Protein AF-A0A352PQI4-F1 (afdb_monomer_lite)

Secondary structure (DSSP, 8-state):
-HHHHHHHHHHHHHHHHHHHHHHHHHIIIIII-S--THHHHHHHHHHHHHHHHHHHS---HHHH-

Structure (mmCIF, N/CA/C/O backbone):
data_AF-A0A352PQI4-F1
#
_entry.id   AF-A0A352PQI4-F1
#
loop_
_atom_site.group_PDB
_atom_site.id
_atom_site.type_symbol
_atom_site.label_atom_id
_atom_site.label_alt_id
_atom_site.label_comp_id
_atom_site.label_asym_id
_atom_site.label_entity_id
_atom_site.label_seq_id
_atom_site.pdbx_PDB_ins_code
_atom_site.Cartn_x
_atom_site.Cartn_y
_atom_site.Cartn_z
_atom_site.occupancy
_atom_site.B_iso_or_equiv
_atom_site.auth_seq_id
_atom_site.auth_comp_id
_atom_site.auth_asym_id
_atom_site.auth_atom_id
_atom_site.pdbx_PDB_model_num
ATOM 1 N N . MET A 1 1 ? -10.233 -4.762 22.961 1.00 65.50 1 MET A N 1
ATOM 2 C CA . MET A 1 1 ? -9.579 -5.810 22.144 1.00 65.50 1 MET A CA 1
ATOM 3 C C . MET A 1 1 ? -9.887 -5.711 20.660 1.00 65.50 1 MET A C 1
ATOM 5 O O . MET A 1 1 ? -8.996 -5.991 19.873 1.00 65.50 1 MET A O 1
ATOM 9 N N . GLU A 1 2 ? -11.082 -5.267 20.272 1.00 86.81 2 GLU A N 1
ATOM 10 C CA . GLU A 1 2 ? -11.444 -5.051 18.865 1.00 86.81 2 GLU A CA 1
ATOM 11 C C . GLU A 1 2 ? -10.496 -4.081 18.132 1.00 86.81 2 GLU A C 1
ATOM 13 O O . GLU A 1 2 ? -9.919 -4.445 17.113 1.00 86.81 2 GLU A O 1
ATOM 18 N N . LEU A 1 3 ? -10.239 -2.897 18.707 1.00 92.56 3 LEU A N 1
ATOM 19 C CA . LEU A 1 3 ? -9.356 -1.887 18.107 1.00 92.56 3 LEU A CA 1
ATOM 20 C C . LEU A 1 3 ? -7.944 -2.425 17.822 1.00 92.56 3 LEU A C 1
ATOM 22 O O . LEU A 1 3 ? -7.367 -2.132 16.783 1.00 92.56 3 LEU A O 1
ATOM 26 N N . PHE A 1 4 ? -7.386 -3.229 18.733 1.00 95.06 4 PHE A N 1
ATOM 27 C CA . PHE A 1 4 ? -6.056 -3.812 18.546 1.00 95.06 4 PHE A CA 1
ATOM 28 C C . PHE A 1 4 ? -6.032 -4.769 17.348 1.00 95.06 4 PHE A C 1
ATOM 30 O O . PHE A 1 4 ? -5.162 -4.642 16.491 1.00 95.06 4 PHE A O 1
ATOM 37 N N . LEU A 1 5 ? -7.018 -5.670 17.243 1.00 93.50 5 LEU A N 1
ATOM 38 C CA . LEU A 1 5 ? -7.146 -6.557 16.082 1.00 93.50 5 LEU A CA 1
ATOM 39 C C . LEU A 1 5 ? -7.315 -5.754 14.787 1.00 93.50 5 LEU A C 1
ATOM 41 O O . LEU A 1 5 ? -6.628 -6.032 13.809 1.00 93.50 5 LEU A O 1
ATOM 45 N N . GLN A 1 6 ? -8.171 -4.731 14.786 1.00 91.12 6 GLN A N 1
ATOM 46 C CA . GLN A 1 6 ? -8.388 -3.877 13.619 1.00 91.12 6 GLN A CA 1
ATOM 47 C C . GLN A 1 6 ? -7.092 -3.200 13.153 1.00 91.12 6 GLN A C 1
ATOM 49 O O . GLN A 1 6 ? -6.813 -3.170 11.956 1.00 91.12 6 GLN A O 1
ATOM 54 N N . GLN A 1 7 ? -6.269 -2.701 14.080 1.00 94.38 7 GLN A N 1
ATOM 55 C CA . GLN A 1 7 ? -4.983 -2.090 13.737 1.00 94.38 7 GLN A CA 1
ATOM 56 C C . GLN A 1 7 ? -3.968 -3.107 13.210 1.00 94.38 7 GLN A C 1
ATOM 58 O O . GLN A 1 7 ? -3.222 -2.786 12.288 1.00 94.38 7 GLN A O 1
ATOM 63 N N . VAL A 1 8 ? -3.965 -4.340 13.726 1.00 95.69 8 VAL A N 1
ATOM 64 C CA . VAL A 1 8 ? -3.136 -5.423 13.173 1.00 95.69 8 VAL A CA 1
ATOM 65 C C . VAL A 1 8 ? -3.540 -5.719 11.730 1.00 95.69 8 VAL A C 1
ATOM 67 O O . VAL A 1 8 ? -2.677 -5.745 10.857 1.00 95.69 8 VAL A O 1
ATOM 70 N N . PHE A 1 9 ? -4.838 -5.872 11.452 1.00 92.75 9 PHE A N 1
ATOM 71 C CA . PHE A 1 9 ? -5.323 -6.099 10.090 1.00 92.75 9 PHE A CA 1
ATOM 72 C C . PHE A 1 9 ? -4.986 -4.927 9.160 1.00 92.75 9 PHE A C 1
ATOM 74 O O . PHE A 1 9 ? -4.410 -5.148 8.096 1.00 92.75 9 PHE A O 1
ATOM 81 N N . ASN A 1 10 ? -5.245 -3.683 9.572 1.00 92.31 10 ASN A N 1
ATOM 82 C CA . ASN A 1 10 ? -4.877 -2.495 8.794 1.00 92.31 10 ASN A CA 1
ATOM 83 C C . ASN A 1 10 ? -3.365 -2.427 8.523 1.00 92.31 10 ASN A C 1
ATOM 85 O O . ASN A 1 10 ? -2.947 -2.104 7.412 1.00 92.31 10 ASN A O 1
ATOM 89 N N . GLY A 1 11 ? -2.542 -2.767 9.519 1.00 94.94 11 GLY A N 1
ATOM 90 C CA . GLY A 1 11 ? -1.089 -2.826 9.386 1.00 94.94 11 GLY A CA 1
ATOM 91 C C . GLY A 1 11 ? -0.634 -3.882 8.380 1.00 94.94 11 GLY A C 1
ATOM 92 O O . GLY A 1 11 ? 0.220 -3.594 7.545 1.00 94.94 11 GLY A O 1
ATOM 93 N N . VAL A 1 12 ? -1.237 -5.075 8.405 1.00 94.88 12 VAL A N 1
ATOM 94 C CA . VAL A 1 12 ? -0.971 -6.132 7.416 1.00 94.88 12 VAL A CA 1
ATOM 95 C C . VAL A 1 12 ? -1.385 -5.679 6.019 1.00 94.88 12 VAL A C 1
ATOM 97 O O . VAL A 1 12 ? -0.608 -5.825 5.085 1.00 94.88 12 VAL A O 1
ATOM 100 N N . MET A 1 13 ? -2.557 -5.067 5.866 1.00 92.38 13 MET A N 1
ATOM 101 C CA . MET A 1 13 ? -3.054 -4.607 4.567 1.00 92.38 13 MET A CA 1
ATOM 102 C C . MET A 1 13 ? -2.163 -3.525 3.943 1.00 92.38 13 MET A C 1
ATOM 104 O O . MET A 1 13 ? -1.762 -3.643 2.780 1.00 92.38 13 MET A O 1
ATOM 108 N N . LEU A 1 14 ? -1.766 -2.517 4.722 1.00 93.56 14 LEU A N 1
ATOM 109 C CA . LEU A 1 14 ? -0.813 -1.502 4.265 1.00 93.56 14 LEU A CA 1
ATOM 110 C C . LEU A 1 14 ? 0.570 -2.108 3.991 1.00 93.56 14 LEU A C 1
ATOM 112 O O . LEU A 1 14 ? 1.181 -1.817 2.963 1.00 93.56 14 LEU A O 1
ATOM 116 N N . GLY A 1 15 ? 1.046 -2.991 4.872 1.00 96.06 15 GLY A N 1
ATOM 117 C CA . GLY A 1 15 ? 2.335 -3.666 4.732 1.00 96.06 15 GLY A CA 1
ATOM 118 C C . GLY A 1 15 ? 2.423 -4.528 3.473 1.00 96.06 15 GLY A C 1
ATOM 119 O O . GLY A 1 15 ? 3.395 -4.422 2.730 1.00 96.06 15 GLY A O 1
ATOM 120 N N . SER A 1 16 ? 1.397 -5.330 3.183 1.00 92.75 16 SER A N 1
ATOM 121 C CA . SER A 1 16 ? 1.311 -6.149 1.969 1.00 92.75 16 SER A CA 1
ATOM 122 C C . SER A 1 16 ? 1.288 -5.292 0.706 1.00 92.75 16 SER A C 1
ATOM 124 O O . SER A 1 16 ? 1.975 -5.616 -0.262 1.00 92.75 16 SER A O 1
ATOM 126 N N . THR A 1 17 ? 0.565 -4.170 0.732 1.00 91.19 17 THR A N 1
ATOM 127 C CA . THR A 1 17 ? 0.530 -3.225 -0.392 1.00 91.19 17 THR A CA 1
ATOM 128 C C . THR A 1 17 ? 1.926 -2.662 -0.666 1.00 91.19 17 THR A C 1
ATOM 130 O O . THR A 1 17 ? 2.413 -2.733 -1.795 1.00 91.19 17 THR A O 1
ATOM 133 N N . TYR A 1 18 ? 2.625 -2.184 0.367 1.00 93.19 18 TYR A N 1
ATOM 134 C CA . TYR A 1 18 ? 3.992 -1.681 0.215 1.00 93.19 18 TYR A CA 1
ATOM 135 C C . TYR A 1 18 ? 4.990 -2.767 -0.186 1.00 93.19 18 TYR A C 1
ATOM 137 O O . TYR A 1 18 ? 5.876 -2.497 -0.995 1.00 93.19 18 TYR A O 1
ATOM 145 N N . ALA A 1 19 ? 4.840 -3.994 0.316 1.00 95.38 19 ALA A N 1
ATOM 146 C CA . ALA A 1 19 ? 5.700 -5.112 -0.053 1.00 95.38 19 ALA A CA 1
ATOM 147 C C . ALA A 1 19 ? 5.579 -5.453 -1.546 1.00 95.38 19 ALA A C 1
ATOM 149 O O . ALA A 1 19 ? 6.597 -5.589 -2.222 1.00 95.38 19 ALA A O 1
ATOM 150 N N . ILE A 1 20 ? 4.358 -5.530 -2.087 1.00 91.56 20 ILE A N 1
ATOM 151 C CA . ILE A 1 20 ? 4.129 -5.804 -3.515 1.00 91.56 20 ILE A CA 1
ATOM 152 C C . ILE A 1 20 ? 4.686 -4.673 -4.384 1.00 91.56 20 ILE A C 1
ATOM 154 O O . ILE A 1 20 ? 5.348 -4.943 -5.386 1.00 91.56 20 ILE A O 1
ATOM 158 N N . VAL A 1 21 ? 4.470 -3.414 -3.990 1.00 90.88 21 VAL A N 1
ATOM 159 C CA . VAL A 1 21 ? 5.022 -2.253 -4.707 1.00 90.88 21 VAL A CA 1
ATOM 160 C C . VAL A 1 21 ? 6.551 -2.294 -4.703 1.00 90.88 21 VAL A C 1
ATOM 162 O O . VAL A 1 21 ? 7.170 -2.152 -5.756 1.00 90.88 21 VAL A O 1
ATOM 165 N N . ALA A 1 22 ? 7.173 -2.553 -3.552 1.00 92.62 22 ALA A N 1
ATOM 166 C CA . ALA A 1 22 ? 8.624 -2.665 -3.446 1.00 92.62 22 ALA A CA 1
ATOM 167 C C . ALA A 1 22 ? 9.171 -3.779 -4.351 1.00 92.62 22 ALA A C 1
ATOM 169 O O . ALA A 1 22 ? 10.100 -3.534 -5.115 1.00 92.62 22 ALA A O 1
ATOM 170 N N . VAL A 1 23 ? 8.560 -4.968 -4.331 1.00 93.00 23 VAL A N 1
ATOM 171 C CA . VAL A 1 23 ? 8.938 -6.095 -5.201 1.00 93.00 2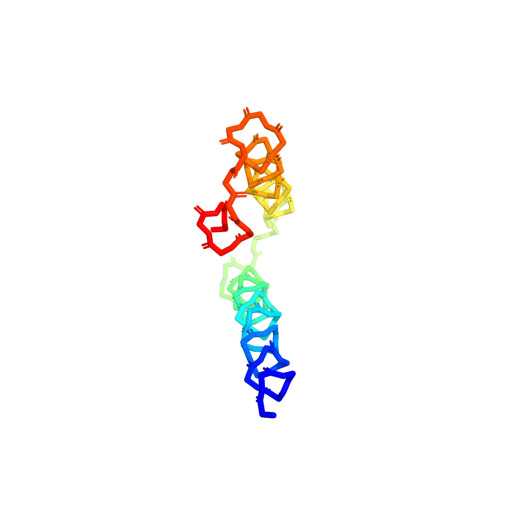3 VAL A CA 1
ATOM 172 C C . VAL A 1 23 ? 8.770 -5.751 -6.687 1.00 93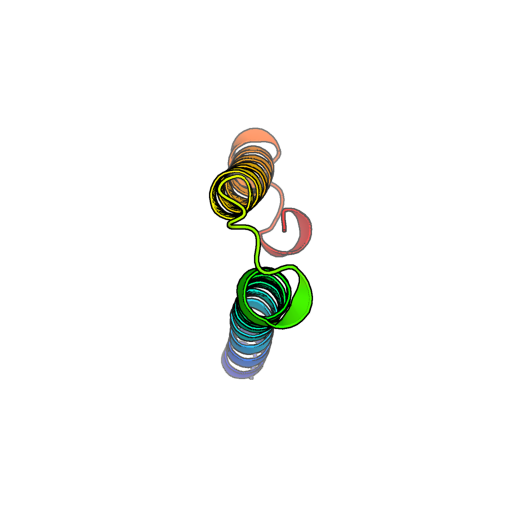.00 23 VAL A C 1
ATOM 174 O O . VAL A 1 23 ? 9.622 -6.091 -7.506 1.00 93.00 23 VAL A O 1
ATOM 177 N N . GLY A 1 24 ? 7.704 -5.040 -7.057 1.00 89.12 24 GLY A N 1
ATOM 178 C CA . GLY A 1 24 ? 7.497 -4.573 -8.428 1.00 89.12 24 GLY A CA 1
ATOM 179 C C . GLY A 1 24 ? 8.600 -3.621 -8.894 1.00 89.12 24 GLY A C 1
ATOM 180 O O . GLY A 1 24 ? 9.150 -3.795 -9.983 1.00 89.12 24 GLY A O 1
ATOM 181 N N . LEU A 1 25 ? 8.973 -2.650 -8.056 1.00 89.12 25 LEU A N 1
ATOM 182 C CA . LEU A 1 25 ? 10.049 -1.706 -8.363 1.00 89.12 25 LEU A CA 1
ATOM 183 C C . LEU A 1 25 ? 11.421 -2.398 -8.421 1.00 89.12 25 LEU A C 1
ATOM 185 O O . LEU A 1 25 ? 12.211 -2.082 -9.312 1.00 89.12 25 LEU A O 1
ATOM 189 N N . THR A 1 26 ? 11.703 -3.373 -7.549 1.00 90.56 26 THR A N 1
ATOM 190 C CA . THR A 1 26 ? 12.967 -4.130 -7.614 1.00 90.56 26 THR A CA 1
ATOM 191 C C . THR A 1 26 ? 13.055 -5.024 -8.847 1.00 90.56 26 THR A C 1
ATOM 193 O O . THR A 1 26 ? 14.132 -5.142 -9.423 1.00 90.56 26 THR A O 1
ATOM 196 N N . LEU A 1 27 ? 11.952 -5.611 -9.319 1.00 89.56 27 LEU A N 1
ATOM 197 C CA . LEU A 1 27 ? 11.932 -6.372 -10.575 1.00 89.56 27 LEU A CA 1
ATOM 198 C C . LEU A 1 27 ? 12.219 -5.483 -11.791 1.00 89.56 27 LEU A C 1
ATOM 200 O O . LEU A 1 27 ? 13.045 -5.837 -12.636 1.00 89.56 27 LEU A O 1
ATOM 204 N N . VAL A 1 28 ? 11.559 -4.324 -11.863 1.00 89.69 28 VAL A N 1
ATOM 205 C CA . VAL A 1 28 ? 11.681 -3.365 -12.974 1.00 89.69 28 VAL A CA 1
ATOM 206 C C . VAL A 1 28 ? 13.097 -2.795 -13.058 1.00 89.69 28 VAL A C 1
ATOM 208 O O . VAL A 1 28 ? 13.713 -2.838 -14.123 1.00 89.69 28 VAL A O 1
ATOM 211 N N . PHE A 1 29 ? 13.629 -2.295 -11.940 1.00 85.31 29 PHE A N 1
ATOM 212 C CA . PHE A 1 29 ? 14.932 -1.624 -11.918 1.00 85.31 29 PHE A CA 1
ATOM 213 C C . PHE A 1 29 ? 16.115 -2.556 -11.646 1.00 85.31 29 PHE A C 1
ATOM 215 O O . PHE A 1 29 ? 17.240 -2.199 -11.970 1.00 85.31 29 PHE A O 1
ATOM 222 N N . GLY A 1 30 ? 15.891 -3.727 -11.051 1.00 83.88 30 GLY A N 1
ATOM 223 C CA . GLY A 1 30 ? 16.959 -4.664 -10.699 1.00 83.88 30 GLY A CA 1
ATOM 224 C C . GLY A 1 30 ? 17.217 -5.720 -11.769 1.00 83.88 30 GLY A C 1
ATOM 225 O O . GLY A 1 30 ? 18.365 -5.946 -12.139 1.00 83.88 30 GLY A O 1
ATOM 226 N N . ILE A 1 31 ? 16.164 -6.374 -12.268 1.00 87.06 31 ILE A N 1
ATOM 227 C CA . ILE A 1 31 ? 16.308 -7.520 -13.181 1.00 87.06 31 ILE A CA 1
ATOM 228 C C . ILE A 1 31 ? 16.062 -7.095 -14.628 1.00 87.06 31 ILE A C 1
ATOM 230 O O . ILE A 1 31 ? 16.911 -7.311 -15.490 1.00 87.06 31 ILE A O 1
ATOM 234 N N . LEU A 1 32 ? 14.908 -6.483 -14.903 1.00 86.06 32 LEU A N 1
ATOM 235 C CA . LEU A 1 32 ? 14.475 -6.209 -16.275 1.00 86.06 32 LEU A CA 1
ATOM 236 C C . LEU A 1 32 ? 15.223 -5.033 -16.913 1.00 86.06 32 LEU A C 1
ATOM 238 O O . LEU A 1 32 ? 15.392 -5.030 -18.127 1.00 86.06 32 LEU A O 1
ATOM 242 N N . ASN A 1 33 ? 15.672 -4.051 -16.119 1.00 80.25 33 ASN A N 1
ATOM 243 C CA . ASN A 1 33 ? 16.337 -2.822 -16.584 1.00 80.25 33 ASN A CA 1
ATOM 244 C C . ASN A 1 33 ? 15.546 -2.045 -17.662 1.00 80.25 33 ASN A C 1
ATOM 246 O O . ASN A 1 33 ? 16.104 -1.228 -18.394 1.00 80.25 33 ASN A O 1
ATOM 250 N N . ILE A 1 34 ? 14.232 -2.274 -17.749 1.00 85.50 34 ILE A N 1
ATOM 251 C CA . ILE A 1 34 ? 13.312 -1.590 -18.662 1.00 85.50 34 ILE A CA 1
ATOM 252 C C . ILE A 1 34 ? 12.245 -0.903 -17.802 1.00 85.50 34 ILE A C 1
ATOM 254 O O . ILE A 1 34 ? 11.509 -1.601 -17.101 1.00 85.50 34 ILE A O 1
ATOM 258 N N . PRO A 1 35 ? 12.124 0.438 -17.841 1.00 81.12 35 PRO A N 1
ATOM 259 C CA . PRO A 1 35 ? 11.124 1.160 -17.060 1.00 81.12 35 PRO A CA 1
ATOM 260 C C . PRO A 1 35 ? 9.694 0.740 -17.422 1.00 81.12 35 PRO A C 1
ATOM 262 O O . PRO A 1 35 ? 9.298 0.788 -18.587 1.00 81.12 35 PRO A O 1
ATOM 265 N N . ASN A 1 36 ? 8.894 0.376 -16.416 1.00 82.75 36 ASN A N 1
ATOM 266 C CA . ASN A 1 36 ? 7.482 0.036 -16.591 1.00 82.75 36 ASN A CA 1
ATOM 267 C C . ASN A 1 36 ? 6.564 1.172 -16.109 1.00 82.75 36 ASN A C 1
ATOM 269 O O . ASN A 1 36 ? 6.269 1.283 -14.919 1.00 82.75 36 ASN A O 1
ATOM 273 N N . PHE A 1 37 ? 6.053 1.979 -17.042 1.00 79.25 37 PHE A N 1
ATOM 274 C CA . PHE A 1 37 ? 5.108 3.070 -16.750 1.00 79.25 37 PHE A CA 1
ATOM 275 C C . PHE A 1 37 ? 3.656 2.598 -16.526 1.00 79.25 37 PHE A C 1
ATOM 277 O O . PHE A 1 37 ? 2.815 3.369 -16.059 1.00 79.25 37 PHE A O 1
ATOM 284 N N . ALA A 1 38 ? 3.335 1.333 -16.818 1.00 86.50 38 ALA A N 1
ATOM 285 C CA . ALA A 1 38 ? 2.003 0.776 -16.575 1.00 86.50 38 ALA A CA 1
ATOM 286 C C . ALA A 1 38 ? 1.763 0.441 -15.093 1.00 86.50 38 ALA A C 1
ATOM 288 O O . ALA A 1 38 ? 0.615 0.322 -14.675 1.00 86.50 38 ALA A O 1
ATOM 289 N N . HIS A 1 39 ? 2.824 0.331 -14.285 1.00 86.00 39 HIS A N 1
ATOM 290 C CA . HIS A 1 39 ? 2.727 -0.066 -12.878 1.00 86.00 39 HIS A CA 1
ATOM 291 C C . HIS A 1 39 ? 1.786 0.847 -12.068 1.00 86.00 39 HIS A C 1
ATOM 293 O O . HIS A 1 39 ? 0.898 0.360 -11.372 1.00 86.00 39 HIS A O 1
ATOM 299 N N . GLY A 1 40 ? 1.906 2.170 -12.230 1.00 85.69 40 GLY A N 1
ATOM 300 C CA . GLY A 1 40 ? 1.024 3.135 -11.560 1.00 85.69 40 GLY A CA 1
ATOM 301 C C . GLY A 1 40 ? -0.422 3.109 -12.070 1.00 85.69 40 GLY A C 1
ATOM 302 O O . GLY A 1 40 ? -1.355 3.243 -11.283 1.00 85.69 40 GLY A O 1
ATOM 303 N N . HIS A 1 41 ? -0.622 2.873 -13.371 1.00 90.00 4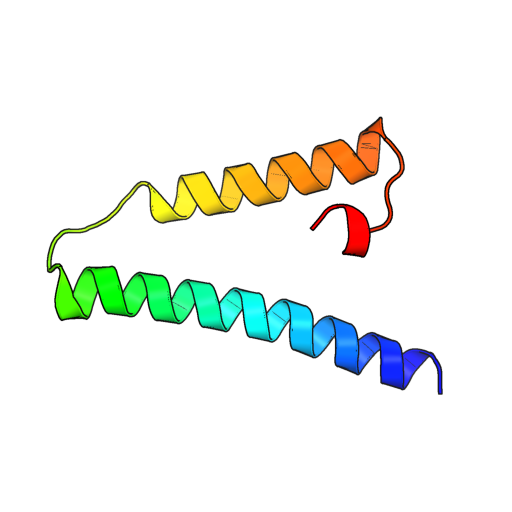1 HIS A N 1
ATOM 304 C CA . HIS A 1 41 ? -1.960 2.765 -13.961 1.00 90.00 41 HIS A CA 1
ATOM 305 C C . HIS A 1 41 ? -2.708 1.524 -13.463 1.00 90.00 41 HIS A C 1
ATOM 307 O O . HIS A 1 41 ? -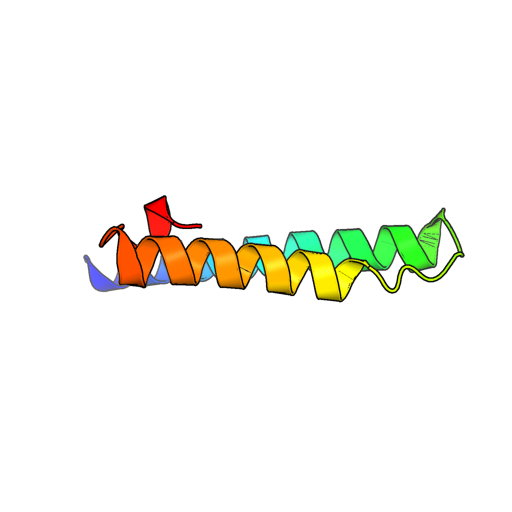3.893 1.610 -13.153 1.00 90.00 41 HIS A O 1
ATOM 313 N N . LEU A 1 42 ? -2.016 0.388 -13.335 1.00 90.31 42 LEU A N 1
ATOM 314 C CA . LEU A 1 42 ? -2.590 -0.843 -12.785 1.00 90.31 42 LEU A CA 1
ATOM 315 C C . LEU A 1 42 ? -2.955 -0.686 -11.305 1.00 90.31 42 LEU A C 1
ATOM 317 O O . LEU A 1 42 ? -4.026 -1.127 -10.895 1.00 90.31 42 LEU A O 1
ATOM 321 N N . TYR A 1 43 ? -2.110 -0.001 -10.527 1.00 90.00 43 TYR A N 1
ATOM 322 C CA . TYR A 1 43 ? -2.422 0.330 -9.136 1.00 90.00 43 TYR A CA 1
ATOM 323 C C . TYR A 1 43 ? -3.683 1.201 -9.027 1.00 90.00 43 TYR A C 1
ATOM 325 O O . TYR A 1 43 ? -4.585 0.895 -8.247 1.00 90.00 43 TYR A O 1
ATOM 333 N N . MET A 1 44 ? -3.792 2.251 -9.851 1.00 92.19 44 MET A N 1
ATOM 334 C CA . MET A 1 44 ? -4.995 3.088 -9.884 1.00 92.19 44 MET A CA 1
ATOM 335 C C . MET A 1 44 ? -6.238 2.314 -10.321 1.00 92.19 44 MET A C 1
ATOM 337 O O . MET A 1 44 ? -7.295 2.497 -9.724 1.00 92.19 44 MET A O 1
ATOM 341 N N . LEU A 1 45 ? -6.129 1.444 -11.327 1.00 94.56 45 LEU A N 1
ATOM 342 C CA . LEU A 1 45 ? -7.253 0.633 -11.790 1.00 94.56 45 LEU A CA 1
ATOM 343 C C . LEU A 1 45 ? -7.808 -0.247 -10.663 1.00 94.56 45 LEU A C 1
ATOM 345 O O . LEU A 1 45 ? -9.016 -0.251 -10.444 1.00 94.56 45 LEU A O 1
ATOM 349 N N . GLY A 1 46 ? -6.937 -0.931 -9.914 1.00 91.75 46 GLY A N 1
ATOM 350 C CA . GLY A 1 46 ? -7.340 -1.717 -8.744 1.00 91.75 46 GLY A CA 1
ATOM 351 C C . GLY A 1 46 ? -8.061 -0.866 -7.696 1.00 91.75 46 GLY A C 1
ATOM 352 O O . GLY A 1 46 ? -9.163 -1.209 -7.278 1.00 91.75 46 GLY A O 1
ATOM 353 N N . ALA A 1 47 ? -7.503 0.301 -7.354 1.00 92.19 47 ALA A N 1
ATOM 354 C CA . ALA A 1 47 ? -8.122 1.222 -6.399 1.00 92.19 47 ALA A CA 1
ATOM 355 C C . ALA A 1 47 ? -9.515 1.704 -6.849 1.00 92.19 47 ALA A C 1
ATOM 357 O O . ALA A 1 47 ? -10.435 1.783 -6.034 1.00 92.19 47 ALA A O 1
ATOM 358 N N . TYR A 1 48 ? -9.695 1.992 -8.142 1.00 94.75 48 TYR A N 1
ATOM 359 C CA . TYR A 1 48 ? -10.995 2.380 -8.695 1.00 94.75 48 TYR A CA 1
ATOM 360 C C . TYR A 1 48 ? -12.005 1.231 -8.705 1.00 94.75 48 TYR A C 1
ATOM 362 O O . TYR A 1 48 ? -13.185 1.473 -8.450 1.00 94.75 48 TYR A O 1
ATOM 370 N N . ILE A 1 49 ? -11.568 -0.007 -8.957 1.00 94.50 49 ILE A N 1
ATOM 371 C CA . ILE A 1 49 ? -12.433 -1.191 -8.863 1.00 94.50 49 ILE A CA 1
ATOM 372 C C . ILE A 1 49 ? -12.931 -1.352 -7.425 1.00 94.50 49 ILE A C 1
ATOM 374 O O . ILE A 1 49 ? -14.141 -1.427 -7.210 1.00 94.50 49 ILE A O 1
ATOM 378 N N . SER A 1 50 ? -12.033 -1.316 -6.436 1.00 92.44 50 SER A N 1
ATOM 379 C CA . SER A 1 50 ? -12.413 -1.390 -5.021 1.00 92.44 50 SER A CA 1
ATOM 380 C C . SER A 1 50 ? -13.345 -0.245 -4.622 1.00 92.44 50 SER A C 1
ATOM 382 O O . SER A 1 50 ? -14.367 -0.473 -3.978 1.00 92.44 50 SER A O 1
ATOM 384 N N . PHE A 1 51 ? -13.062 0.981 -5.070 1.00 93.69 51 PHE A N 1
ATOM 385 C CA . PHE A 1 51 ? -13.931 2.136 -4.836 1.00 93.69 51 PHE A CA 1
ATOM 386 C C . PHE A 1 51 ? -15.335 1.940 -5.423 1.00 93.69 51 PHE A C 1
ATOM 388 O O . PHE A 1 51 ? -16.332 2.218 -4.755 1.00 93.69 51 PHE A O 1
ATOM 395 N N . PHE A 1 52 ? -15.438 1.436 -6.653 1.00 95.56 52 PHE A N 1
ATOM 396 C CA . PHE A 1 52 ? -16.721 1.180 -7.304 1.00 95.56 52 PHE A CA 1
ATOM 397 C C . PHE A 1 52 ? -17.520 0.088 -6.579 1.00 95.56 52 PHE A C 1
ATOM 399 O O . PHE A 1 52 ? -18.719 0.244 -6.345 1.00 95.56 52 PHE A O 1
ATOM 406 N N . LEU A 1 53 ? -16.859 -0.992 -6.160 1.00 94.69 53 LEU A N 1
ATOM 407 C CA . LEU A 1 53 ? -17.481 -2.071 -5.388 1.00 94.69 53 LEU A CA 1
ATOM 408 C C . LEU A 1 53 ? 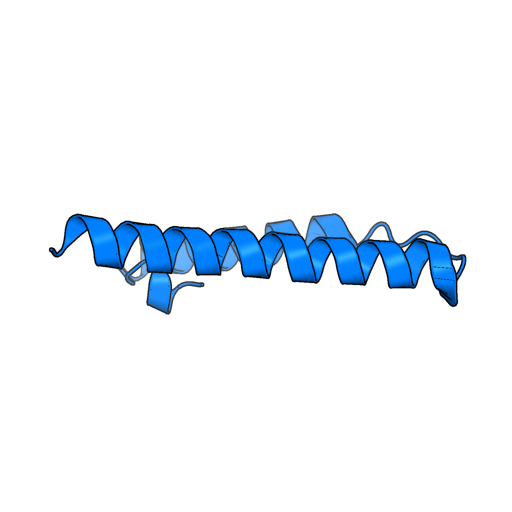-17.996 -1.581 -4.027 1.00 94.69 53 LEU A C 1
ATOM 410 O O . LEU A 1 53 ? -19.105 -1.932 -3.621 1.00 94.69 53 LEU A O 1
ATOM 414 N N . MET A 1 54 ? -17.243 -0.718 -3.345 1.00 94.75 54 MET A N 1
ATOM 415 C CA . MET A 1 54 ? -17.676 -0.136 -2.072 1.00 94.75 54 MET A CA 1
ATOM 416 C C . MET A 1 54 ? -18.854 0.829 -2.245 1.00 94.75 54 MET A C 1
ATOM 418 O O . MET A 1 54 ? -19.796 0.798 -1.459 1.00 94.75 54 MET A O 1
ATOM 422 N N . THR A 1 55 ? -18.817 1.688 -3.265 1.00 92.44 55 THR A N 1
ATOM 423 C CA . THR A 1 55 ? -19.801 2.772 -3.433 1.00 92.44 55 THR A CA 1
ATOM 424 C C . THR A 1 55 ? -21.096 2.328 -4.098 1.00 92.44 55 THR A C 1
ATOM 426 O O . THR A 1 55 ? -22.166 2.774 -3.694 1.00 92.44 55 THR A O 1
ATOM 429 N N . VAL A 1 56 ? -21.020 1.454 -5.103 1.00 93.25 56 VAL A N 1
ATOM 430 C CA . VAL A 1 56 ? -22.190 1.030 -5.887 1.00 93.25 56 VAL A CA 1
ATOM 431 C C . VAL A 1 56 ? -22.797 -0.257 -5.343 1.00 93.25 56 VAL A C 1
ATOM 433 O O . VAL A 1 56 ? -24.017 -0.378 -5.300 1.00 93.25 56 VAL A O 1
ATOM 436 N N . HIS A 1 57 ? -21.967 -1.216 -4.923 1.00 90.56 57 HIS A N 1
ATOM 437 C CA . HIS A 1 57 ? -22.438 -2.527 -4.457 1.00 90.56 57 HIS A CA 1
ATOM 438 C C . HIS A 1 57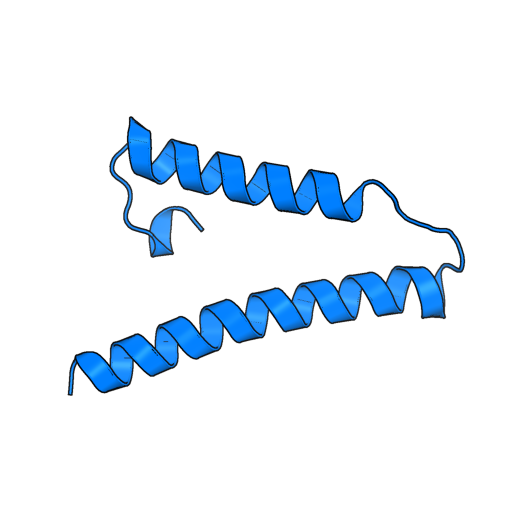 ? -22.521 -2.625 -2.926 1.00 90.56 57 HIS A C 1
ATOM 440 O O . HIS A 1 57 ? -23.043 -3.609 -2.406 1.00 90.56 57 HIS A O 1
ATOM 446 N N . GLY A 1 58 ? -22.034 -1.614 -2.194 1.00 89.56 58 GLY A N 1
ATOM 447 C CA . GLY A 1 58 ? -22.070 -1.587 -0.729 1.00 89.56 58 GLY A CA 1
ATOM 448 C C . GLY A 1 58 ? -21.168 -2.634 -0.072 1.00 89.56 58 GLY A C 1
ATOM 449 O O . GLY A 1 58 ? -21.397 -3.004 1.079 1.00 89.56 58 GLY A O 1
ATOM 450 N N . PHE A 1 59 ? -20.169 -3.150 -0.794 1.00 91.12 59 PHE A N 1
ATOM 451 C CA . PHE A 1 59 ? -19.242 -4.134 -0.246 1.00 91.12 59 PHE A CA 1
ATOM 452 C C . PHE A 1 59 ? -18.362 -3.528 0.848 1.00 91.12 59 PHE A C 1
ATOM 454 O O . PHE A 1 59 ? -17.970 -2.361 0.800 1.00 91.12 59 PHE A O 1
ATOM 461 N N . GLY A 1 60 ? -18.033 -4.351 1.845 1.00 87.25 60 GLY A N 1
ATOM 462 C CA . GLY A 1 60 ? -17.070 -3.982 2.873 1.00 87.25 60 GLY A CA 1
ATOM 463 C C . GLY A 1 60 ? -15.673 -3.805 2.278 1.00 87.25 60 GLY A C 1
ATOM 464 O O . GLY A 1 60 ? -15.333 -4.422 1.269 1.00 87.25 60 GLY A O 1
ATOM 465 N N . PHE A 1 61 ? -14.840 -2.999 2.939 1.00 85.44 61 PHE A N 1
ATOM 466 C CA . PHE A 1 61 ? -13.470 -2.707 2.503 1.00 85.44 61 PHE A CA 1
ATOM 467 C C . PHE A 1 61 ? -12.661 -3.970 2.165 1.00 85.44 61 PHE A C 1
ATOM 469 O O . PHE A 1 61 ? -12.079 -4.066 1.093 1.00 85.44 61 PHE A O 1
ATOM 476 N N . TRP A 1 62 ? -12.702 -4.973 3.044 1.00 85.44 62 TRP A N 1
ATOM 477 C CA . TRP A 1 62 ? -11.962 -6.228 2.878 1.00 85.44 62 TRP A CA 1
ATOM 478 C C . TRP A 1 62 ? -12.466 -7.114 1.742 1.00 85.44 62 TRP A C 1
ATOM 480 O O . TRP A 1 62 ? -11.706 -7.912 1.218 1.00 85.44 62 TRP A O 1
ATOM 490 N N . THR A 1 63 ? -13.745 -7.007 1.391 1.00 85.75 63 THR A N 1
ATOM 491 C CA . THR A 1 63 ? -14.342 -7.778 0.290 1.00 85.75 63 THR A CA 1
ATOM 492 C C . THR A 1 63 ? -14.198 -7.082 -1.059 1.00 85.75 63 THR A C 1
ATOM 494 O O . THR A 1 63 ? -14.396 -7.710 -2.092 1.00 85.75 63 THR A O 1
ATOM 497 N N . ALA A 1 64 ? -13.912 -5.780 -1.044 1.00 87.31 64 ALA A N 1
ATOM 498 C CA . ALA A 1 64 ? -13.732 -4.965 -2.237 1.00 87.31 64 ALA A CA 1
ATOM 499 C C . ALA A 1 64 ? -12.259 -4.838 -2.671 1.00 87.31 64 ALA A C 1
ATOM 501 O O . ALA A 1 64 ? -12.011 -4.441 -3.810 1.00 87.31 64 ALA A O 1
ATOM 502 N N . LEU A 1 65 ? -11.310 -5.121 -1.771 1.00 82.81 65 LEU A N 1
ATOM 503 C CA . LEU A 1 65 ? -9.862 -5.168 -2.012 1.00 82.81 65 LEU A CA 1
ATOM 504 C C . LEU A 1 65 ? -9.448 -6.503 -2.646 1.00 82.81 65 LEU A C 1
ATOM 506 O O . LEU A 1 65 ? -8.613 -6.464 -3.576 1.00 82.81 65 LEU A O 1
#

Foldseek 3Di:
DVVVVVVVVVCVVVVVVVVVVVVVVCCCVPPVVHDDPCPVVVVVVLVVQLVCCCPVVVDDSVVSD

pLDDT: mean 89.87, std 5.12, range [65.5, 96.06]

Sequence (65 aa):
MELFLQQVFNGVMLGSTYAIVAVGLTLVFGILNIPNFAHGHLYMLGAYISFFLMTVHGFGFWTAL

Radius of gyration: 15.13 Å; chains: 1; bounding box: 39×11×41 Å